Protein AF-A0A6I3G6B1-F1 (afdb_monomer_lite)

Radius of gyration: 18.47 Å; chains: 1; bounding box: 41×43×62 Å

Sequence (135 aa):
PFLRIGIGVIFIWFGVLKPLGLSPAAELLANTVYWWTPEIVVPAIGWWEVAIGITFLIPQLTRVAIFLLAVQMPGTFLPLVLLPEVCFTVIPWGLTLEGQYIVKNLVIIGAALVIGSTIETKRRLKTQAIPVVKV

Foldseek 3Di:
DVLLLVQLVVLLVQLVCQLVVNHPVLVVVCLVCPPDDSNPVSNVVSVLSNVLSVLSNDLVSLVVSLVSLVVCLVVLCVCVPVPVVQAAPDPPPHGDPSVVVNVCCVVVNVSSVVSVVVVVVVVVVVVVPPPDPDD

pLDDT: mean 84.22, std 11.42, range [51.75, 96.19]

Secondary structure (DSSP, 8-state):
-HHHHHHHHHHHHHHHHTTTT--THHHHHHHH-TTS-HHHHHHHHHHHHHHHHHHHHSGGGHHHHHHHHHHHHHHHHTHHHH-HHHHEEETTTEE-HHHHHHHHHHHHHHHHHHHHHHHHHHHHHHHHTS-----

Structure (mmCIF, N/CA/C/O backbone):
data_AF-A0A6I3G6B1-F1
#
_entry.id   AF-A0A6I3G6B1-F1
#
loop_
_atom_site.group_PDB
_atom_site.id
_atom_site.type_symbol
_atom_site.label_atom_id
_atom_site.label_alt_id
_atom_site.label_comp_id
_atom_site.label_asym_id
_atom_site.label_entity_id
_atom_site.label_seq_id
_atom_site.pdbx_PDB_ins_code
_atom_site.Cartn_x
_atom_site.Cartn_y
_atom_site.Cartn_z
_atom_site.occupancy
_atom_site.B_iso_or_equiv
_atom_site.auth_seq_id
_atom_site.auth_comp_id
_atom_site.auth_asym_id
_atom_site.auth_atom_id
_atom_site.pdbx_PDB_model_num
ATOM 1 N N . PRO A 1 1 ? -15.382 -1.612 8.924 1.00 78.62 1 PRO A N 1
ATOM 2 C CA . PRO A 1 1 ? -14.740 -2.876 9.378 1.00 78.62 1 PRO A CA 1
ATOM 3 C C . PRO A 1 1 ? -14.055 -3.629 8.233 1.00 78.62 1 PRO A C 1
ATOM 5 O O . PRO A 1 1 ? -12.852 -3.842 8.308 1.00 78.62 1 PRO A O 1
ATOM 8 N N . PHE A 1 2 ? -14.793 -3.944 7.161 1.00 90.06 2 PHE A N 1
ATOM 9 C CA . PHE A 1 2 ? -14.281 -4.703 6.016 1.00 90.06 2 PHE A CA 1
ATOM 10 C C . PHE A 1 2 ? -13.046 -4.070 5.355 1.00 90.06 2 PHE A C 1
ATOM 12 O O . PHE A 1 2 ? -12.034 -4.743 5.231 1.00 90.06 2 PHE A O 1
ATOM 19 N N . LEU A 1 3 ? -13.070 -2.764 5.041 1.00 90.06 3 LEU A N 1
ATOM 20 C CA . LEU A 1 3 ? -11.933 -2.075 4.403 1.00 90.06 3 LEU A CA 1
ATOM 21 C C . LEU A 1 3 ? -10.617 -2.213 5.184 1.00 90.06 3 LEU A C 1
ATOM 23 O O . LEU A 1 3 ? -9.575 -2.444 4.587 1.00 90.06 3 LEU A O 1
ATOM 27 N N . ARG A 1 4 ? -10.660 -2.117 6.519 1.00 90.81 4 ARG A N 1
ATOM 28 C CA . ARG A 1 4 ? -9.463 -2.284 7.360 1.00 90.81 4 ARG A CA 1
ATOM 29 C C . ARG A 1 4 ? -8.881 -3.686 7.243 1.00 90.81 4 ARG A C 1
ATOM 31 O O . ARG A 1 4 ? -7.677 -3.828 7.087 1.00 90.81 4 ARG A O 1
ATOM 38 N N . ILE A 1 5 ? -9.745 -4.695 7.337 1.00 92.56 5 ILE A N 1
ATOM 39 C CA . ILE A 1 5 ? -9.334 -6.097 7.270 1.00 92.56 5 ILE A CA 1
ATOM 40 C C . ILE A 1 5 ? -8.816 -6.410 5.867 1.00 92.56 5 ILE A C 1
ATOM 42 O O . ILE A 1 5 ? -7.737 -6.970 5.743 1.00 92.56 5 ILE A O 1
ATOM 46 N N . GLY A 1 6 ? -9.533 -5.984 4.823 1.00 93.75 6 GLY A N 1
ATOM 47 C CA . GLY A 1 6 ? -9.133 -6.188 3.432 1.00 93.75 6 GLY A CA 1
ATOM 48 C C . GLY A 1 6 ? -7.764 -5.585 3.124 1.00 93.75 6 GLY A C 1
ATOM 49 O O . GLY A 1 6 ? -6.892 -6.295 2.636 1.00 93.75 6 GLY A O 1
ATOM 50 N N . ILE A 1 7 ? -7.539 -4.313 3.478 1.00 92.75 7 ILE A N 1
ATOM 51 C CA . ILE A 1 7 ? -6.224 -3.670 3.312 1.00 92.75 7 ILE A CA 1
ATOM 52 C C . ILE A 1 7 ? -5.166 -4.414 4.126 1.00 92.75 7 ILE A C 1
ATOM 54 O O . ILE A 1 7 ? -4.119 -4.755 3.589 1.00 92.75 7 ILE A O 1
ATOM 58 N N . GLY A 1 8 ? -5.445 -4.699 5.401 1.00 93.81 8 GLY A N 1
ATOM 59 C CA . GLY A 1 8 ? -4.502 -5.376 6.287 1.00 93.81 8 GLY A CA 1
ATOM 60 C C . GLY A 1 8 ? -4.040 -6.725 5.739 1.00 93.81 8 GLY A C 1
ATOM 61 O O . GLY A 1 8 ? -2.842 -6.979 5.651 1.00 93.81 8 GLY A O 1
ATOM 62 N N . VAL A 1 9 ? -4.987 -7.561 5.308 1.00 95.12 9 VAL A N 1
ATOM 63 C CA . VAL A 1 9 ? -4.709 -8.882 4.733 1.00 95.12 9 VAL A CA 1
ATOM 64 C C . VAL A 1 9 ? -3.920 -8.764 3.433 1.00 95.12 9 VAL A C 1
ATOM 66 O O . VAL A 1 9 ? -2.920 -9.457 3.287 1.00 95.12 9 VAL A O 1
ATOM 69 N N . ILE A 1 10 ? -4.321 -7.880 2.514 1.00 93.12 10 ILE A N 1
ATOM 70 C CA . ILE A 1 10 ? -3.641 -7.713 1.221 1.00 93.12 10 ILE A CA 1
ATOM 71 C C . ILE A 1 10 ? -2.183 -7.282 1.419 1.00 93.12 10 ILE A C 1
ATOM 73 O O . ILE A 1 10 ? -1.286 -7.878 0.827 1.00 93.12 10 ILE A O 1
ATOM 77 N N . PHE A 1 11 ? -1.936 -6.292 2.280 1.00 94.00 11 PHE A N 1
ATOM 78 C CA . PHE A 1 11 ? -0.585 -5.794 2.553 1.00 94.00 11 PHE A CA 1
ATOM 79 C C . PHE A 1 11 ? 0.301 -6.836 3.239 1.00 94.00 11 PHE A C 1
ATOM 81 O O . PHE A 1 11 ? 1.455 -6.997 2.852 1.00 94.00 11 PHE A O 1
ATOM 88 N N . ILE A 1 12 ? -0.233 -7.585 4.209 1.00 94.69 12 ILE A N 1
ATOM 89 C CA . ILE A 1 12 ? 0.517 -8.676 4.849 1.00 94.69 12 ILE A CA 1
ATOM 90 C C . ILE A 1 12 ? 0.835 -9.766 3.828 1.00 94.69 12 ILE A C 1
ATOM 92 O O . ILE A 1 12 ? 1.979 -10.199 3.731 1.00 94.69 12 ILE A O 1
ATOM 96 N N . TRP A 1 13 ? -0.159 -10.195 3.053 1.00 93.62 13 TRP A N 1
ATOM 97 C CA . TRP A 1 13 ? 0.007 -11.278 2.093 1.00 93.62 13 TRP A CA 1
ATOM 98 C C . TRP A 1 13 ? 1.046 -10.923 1.028 1.00 93.62 13 TRP A C 1
ATOM 100 O O . TRP A 1 13 ? 2.018 -11.651 0.848 1.00 93.62 13 TRP A O 1
ATOM 110 N N . PHE A 1 14 ? 0.888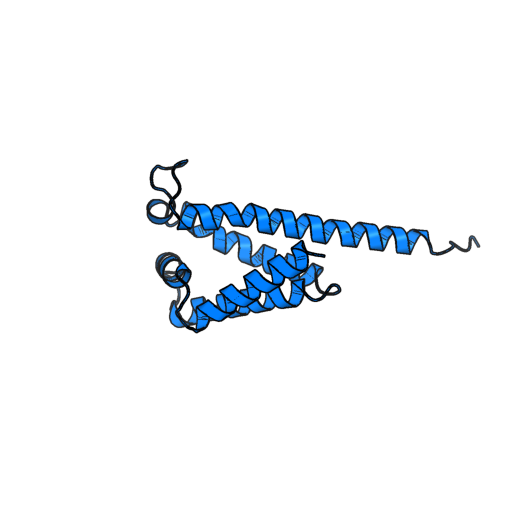 -9.786 0.347 1.00 89.69 14 PHE A N 1
ATOM 111 C CA . PHE A 1 14 ? 1.829 -9.359 -0.692 1.00 89.69 14 PHE A CA 1
ATOM 112 C C . PHE A 1 14 ? 3.209 -9.014 -0.131 1.00 89.69 14 PHE A C 1
ATOM 114 O O . PHE A 1 14 ? 4.215 -9.344 -0.762 1.00 89.69 14 PHE A O 1
ATOM 121 N N . GLY A 1 15 ? 3.262 -8.448 1.076 1.00 88.81 15 GLY A N 1
ATOM 122 C CA . GLY A 1 15 ? 4.513 -8.156 1.759 1.00 88.81 15 GLY A CA 1
ATOM 123 C C . GLY A 1 15 ? 5.325 -9.413 2.072 1.00 88.81 15 GLY A C 1
ATOM 124 O O . GLY A 1 15 ? 6.528 -9.427 1.833 1.00 88.81 15 GLY A O 1
ATOM 125 N N . VAL A 1 16 ? 4.679 -10.496 2.522 1.00 89.94 16 VAL A N 1
ATOM 126 C CA . VAL A 1 16 ? 5.344 -11.786 2.803 1.00 89.94 16 VAL A CA 1
ATOM 127 C C . VAL A 1 16 ? 5.811 -12.492 1.525 1.00 89.94 16 VAL A C 1
ATOM 129 O O . VAL A 1 16 ? 6.836 -13.169 1.547 1.00 89.94 16 VAL A O 1
ATOM 132 N N . LEU A 1 17 ? 5.123 -12.324 0.391 1.00 85.81 17 LEU A N 1
ATOM 133 C CA . LEU A 1 17 ? 5.530 -12.963 -0.871 1.00 85.81 17 LEU A CA 1
ATOM 134 C C . LEU A 1 17 ? 6.845 -12.410 -1.446 1.00 85.81 17 LEU A C 1
ATOM 136 O O . LEU A 1 17 ? 7.546 -13.124 -2.162 1.00 85.81 17 LEU A O 1
ATOM 140 N N . LYS A 1 18 ? 7.194 -11.155 -1.142 1.00 81.81 18 LYS A N 1
ATOM 141 C CA . LYS A 1 18 ? 8.421 -10.503 -1.630 1.00 81.81 18 LYS A CA 1
ATOM 142 C C . LYS A 1 18 ? 9.722 -11.142 -1.123 1.00 81.81 18 LYS A C 1
ATOM 144 O O . LYS A 1 18 ? 10.528 -11.515 -1.970 1.00 81.81 18 LYS A O 1
ATOM 149 N N . PRO A 1 19 ? 9.950 -11.329 0.193 1.00 78.31 19 PRO A N 1
ATOM 150 C CA . PRO A 1 19 ? 11.146 -12.013 0.687 1.00 78.31 19 PRO A CA 1
ATOM 151 C C . PRO A 1 19 ? 11.219 -13.485 0.255 1.00 78.31 19 PRO A C 1
ATOM 153 O O . PRO A 1 19 ? 12.302 -14.058 0.262 1.00 78.31 19 PRO A O 1
ATOM 156 N N . LEU A 1 20 ? 10.095 -14.088 -0.148 1.00 78.38 20 LEU A N 1
ATOM 157 C CA . LEU A 1 20 ? 10.050 -15.450 -0.688 1.00 78.38 20 LEU A CA 1
ATOM 158 C C . LEU A 1 20 ? 10.395 -15.527 -2.186 1.00 78.38 20 LEU A C 1
ATOM 160 O O . LEU A 1 20 ? 10.442 -16.625 -2.732 1.00 78.38 20 LEU A O 1
ATOM 164 N N . GLY A 1 21 ? 10.602 -14.393 -2.867 1.00 72.69 21 GLY A N 1
ATOM 165 C CA . GLY A 1 21 ? 10.895 -14.355 -4.305 1.00 72.69 21 GLY A CA 1
ATOM 166 C C . GLY A 1 21 ? 9.715 -14.745 -5.203 1.00 72.69 21 GLY A C 1
ATOM 167 O O . GLY A 1 21 ? 9.895 -14.946 -6.396 1.00 72.69 21 GLY A O 1
ATOM 168 N N . LEU A 1 22 ? 8.501 -14.845 -4.650 1.00 70.38 22 LEU A N 1
ATOM 169 C CA . LEU A 1 22 ? 7.294 -15.280 -5.369 1.00 70.38 22 LEU A CA 1
ATOM 170 C C . LEU A 1 22 ? 6.463 -14.107 -5.912 1.00 70.38 22 LEU A C 1
ATOM 172 O O . LEU A 1 22 ? 5.372 -14.307 -6.443 1.00 70.38 22 LEU A O 1
ATOM 176 N N . SER A 1 23 ? 6.933 -12.872 -5.728 1.00 69.12 23 SER A N 1
ATOM 177 C CA . SER A 1 23 ? 6.201 -11.665 -6.108 1.00 69.12 23 SER A CA 1
ATOM 178 C C . SER A 1 23 ? 6.588 -11.200 -7.518 1.00 69.12 23 SER A C 1
ATOM 180 O O . SER A 1 23 ? 7.744 -10.826 -7.713 1.00 69.12 23 SER A O 1
ATOM 182 N N . PRO A 1 24 ? 5.635 -11.094 -8.467 1.00 62.56 24 PRO A N 1
ATOM 183 C CA . PRO A 1 24 ? 5.884 -10.525 -9.800 1.00 62.56 24 PRO A CA 1
ATOM 184 C C . PRO A 1 24 ? 6.404 -9.083 -9.741 1.00 62.56 24 PRO A C 1
ATOM 186 O O . PRO A 1 24 ? 7.119 -8.618 -10.621 1.00 62.56 24 PRO A O 1
ATOM 189 N N . ALA A 1 25 ? 6.079 -8.365 -8.660 1.00 62.97 25 ALA A N 1
ATOM 190 C CA . ALA A 1 25 ? 6.549 -7.003 -8.446 1.00 62.97 25 ALA A CA 1
ATOM 191 C C . ALA A 1 25 ? 8.066 -6.921 -8.206 1.00 62.97 25 ALA A C 1
ATOM 193 O O . ALA A 1 25 ? 8.614 -5.827 -8.288 1.00 62.97 25 ALA A O 1
ATOM 194 N N . ALA A 1 26 ? 8.743 -8.035 -7.899 1.00 61.81 26 ALA A N 1
ATOM 195 C CA . ALA A 1 26 ? 10.191 -8.062 -7.709 1.00 61.81 26 ALA A CA 1
ATOM 196 C C . ALA A 1 26 ? 10.945 -7.724 -9.004 1.00 61.81 26 ALA A C 1
ATOM 198 O O . ALA A 1 26 ? 11.896 -6.946 -8.960 1.00 61.81 26 ALA A O 1
ATOM 199 N N . GLU A 1 27 ? 10.480 -8.236 -10.148 1.00 63.31 27 GLU A N 1
ATOM 200 C CA . GLU A 1 27 ? 11.073 -7.942 -11.460 1.00 63.31 27 GLU A CA 1
ATOM 201 C C . GLU A 1 27 ? 10.881 -6.471 -11.841 1.00 63.31 27 GLU A C 1
ATOM 203 O O . GLU A 1 27 ? 11.824 -5.806 -12.266 1.00 63.31 27 GLU A O 1
ATOM 208 N N . LEU A 1 28 ? 9.688 -5.917 -11.597 1.00 66.12 28 LEU A N 1
ATOM 209 C CA . LEU A 1 28 ? 9.431 -4.494 -11.826 1.00 66.12 28 LEU A CA 1
ATOM 210 C C . LEU A 1 28 ? 10.334 -3.604 -10.973 1.00 66.12 28 LEU A C 1
ATOM 212 O O . LEU A 1 28 ? 10.886 -2.621 -11.463 1.00 66.12 28 LEU A O 1
ATOM 216 N N . LEU A 1 29 ? 10.501 -3.970 -9.701 1.00 62.72 29 LEU A N 1
ATOM 217 C CA . LEU A 1 29 ? 11.310 -3.215 -8.755 1.00 62.72 29 LEU A CA 1
ATOM 218 C C . LEU A 1 29 ? 12.791 -3.246 -9.132 1.00 62.72 29 LEU A C 1
ATOM 220 O O . LEU A 1 29 ? 13.437 -2.199 -9.093 1.00 62.72 29 LEU A O 1
ATOM 224 N N . ALA A 1 30 ? 13.294 -4.414 -9.543 1.00 62.16 30 ALA A N 1
ATOM 225 C CA . ALA A 1 30 ? 14.660 -4.593 -10.025 1.00 62.16 30 ALA A CA 1
ATOM 226 C C . ALA A 1 30 ? 14.962 -3.698 -11.236 1.00 62.16 30 ALA A C 1
ATOM 228 O O . ALA A 1 30 ? 16.045 -3.126 -11.314 1.00 62.16 30 ALA A O 1
ATOM 229 N N . ASN A 1 31 ? 13.982 -3.506 -12.122 1.00 64.06 31 ASN A N 1
ATOM 230 C CA . ASN A 1 31 ? 14.130 -2.640 -13.290 1.00 64.06 31 ASN A CA 1
ATOM 231 C C . ASN A 1 31 ? 13.954 -1.138 -12.970 1.00 64.06 31 ASN A C 1
ATOM 233 O O . ASN A 1 31 ? 14.409 -0.300 -13.736 1.00 64.06 31 ASN A O 1
ATOM 237 N N . THR A 1 32 ? 13.331 -0.763 -11.843 1.00 60.84 32 THR A N 1
ATOM 238 C CA . THR A 1 32 ? 13.267 0.647 -11.378 1.00 60.84 32 THR A CA 1
ATOM 239 C C . THR A 1 32 ? 14.425 1.079 -10.483 1.00 60.84 32 THR A C 1
ATOM 241 O O . THR A 1 32 ? 14.798 2.252 -10.487 1.00 60.84 32 THR A O 1
ATOM 244 N N . VAL A 1 33 ? 14.965 0.180 -9.657 1.00 59.59 33 VAL A N 1
ATOM 245 C CA . VAL A 1 33 ? 15.961 0.516 -8.631 1.00 59.59 33 VAL A CA 1
ATOM 246 C C . VAL A 1 33 ? 17.349 0.127 -9.133 1.00 59.59 33 VAL A C 1
ATOM 248 O O . VAL A 1 33 ? 17.944 -0.840 -8.677 1.00 59.59 33 VAL A O 1
ATOM 251 N N . TYR A 1 34 ? 17.894 0.916 -10.060 1.00 57.34 34 TYR A N 1
ATOM 252 C CA . TYR A 1 34 ? 19.270 0.738 -10.548 1.00 57.34 34 TYR A CA 1
ATOM 253 C C . TYR A 1 34 ? 20.345 1.067 -9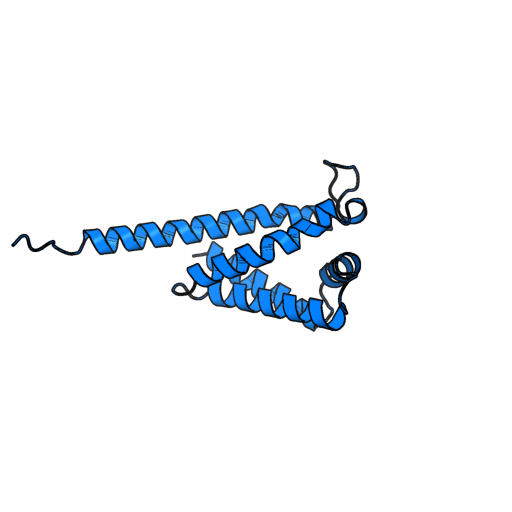.493 1.00 57.34 34 TYR A C 1
ATOM 255 O O . TYR A 1 34 ? 21.508 0.709 -9.661 1.00 57.34 34 TYR A O 1
ATOM 263 N N . TRP A 1 35 ? 19.981 1.767 -8.410 1.00 57.50 35 TRP A N 1
ATOM 264 C CA . TRP A 1 35 ? 20.931 2.298 -7.420 1.00 57.50 35 TRP A CA 1
ATOM 265 C C . TRP A 1 35 ? 21.288 1.349 -6.269 1.00 57.50 35 TRP A C 1
ATOM 267 O O . TRP A 1 35 ? 22.248 1.623 -5.553 1.00 57.50 35 TRP A O 1
ATOM 277 N N . TRP A 1 36 ? 20.549 0.256 -6.062 1.00 60.09 36 TRP A N 1
ATOM 278 C CA . TRP A 1 36 ? 20.779 -0.673 -4.948 1.00 60.09 36 TRP A CA 1
ATOM 279 C C . TRP A 1 36 ? 20.543 -2.121 -5.376 1.00 60.09 36 TRP A C 1
ATOM 281 O O . TRP A 1 36 ? 19.773 -2.376 -6.294 1.00 60.09 36 TRP A O 1
ATOM 291 N N . THR A 1 37 ? 21.155 -3.077 -4.674 1.00 69.06 37 THR A N 1
ATOM 292 C CA . THR A 1 37 ? 20.938 -4.511 -4.905 1.00 69.06 37 THR A CA 1
ATOM 293 C C . THR A 1 37 ? 19.465 -4.894 -4.661 1.00 69.06 37 THR A C 1
ATOM 295 O O . THR A 1 37 ? 18.979 -4.784 -3.526 1.00 69.06 37 THR A O 1
ATOM 298 N N . PRO A 1 38 ? 18.733 -5.373 -5.692 1.00 69.94 38 PRO A N 1
ATOM 299 C CA . PRO A 1 38 ? 17.319 -5.750 -5.572 1.00 69.94 38 PRO A CA 1
ATOM 300 C C . PRO A 1 38 ? 17.064 -6.802 -4.485 1.00 69.94 38 PRO A C 1
ATOM 302 O O . PRO A 1 38 ? 16.020 -6.788 -3.837 1.00 69.94 38 PRO A O 1
ATOM 305 N N . GLU A 1 39 ? 18.059 -7.649 -4.224 1.00 72.12 39 GLU A N 1
ATOM 306 C CA . GLU A 1 39 ? 18.073 -8.679 -3.180 1.00 72.12 39 GLU A CA 1
ATOM 307 C C . GLU A 1 39 ? 17.855 -8.134 -1.762 1.00 72.12 39 GLU A C 1
ATOM 309 O O . GLU A 1 39 ? 17.379 -8.860 -0.896 1.00 72.12 39 GLU A O 1
ATOM 314 N N . ILE A 1 40 ? 18.173 -6.860 -1.510 1.00 77.69 40 ILE A N 1
ATOM 315 C CA . ILE A 1 40 ? 17.975 -6.213 -0.204 1.00 77.69 40 ILE A CA 1
ATOM 316 C C . ILE A 1 40 ? 16.717 -5.341 -0.227 1.00 77.69 40 ILE A C 1
ATOM 318 O O . ILE A 1 40 ? 15.921 -5.348 0.716 1.00 77.69 40 ILE A O 1
ATOM 322 N N . VAL A 1 41 ? 16.508 -4.607 -1.321 1.00 79.94 41 VAL A N 1
ATOM 323 C CA . VAL A 1 41 ? 15.403 -3.648 -1.453 1.00 79.94 41 VAL A CA 1
ATOM 324 C C . VAL A 1 41 ? 14.046 -4.347 -1.526 1.00 79.94 41 VAL A C 1
ATOM 326 O O . VAL A 1 41 ? 13.098 -3.908 -0.871 1.00 79.94 41 VAL A O 1
ATOM 329 N N . VAL A 1 42 ? 13.942 -5.451 -2.273 1.00 81.19 42 VAL A N 1
ATOM 330 C CA . VAL A 1 42 ? 12.680 -6.187 -2.434 1.00 81.19 42 VAL A CA 1
ATOM 331 C C . VAL A 1 42 ? 12.198 -6.768 -1.093 1.00 81.19 42 VAL A C 1
ATOM 333 O O . VAL A 1 42 ? 11.046 -6.501 -0.731 1.00 81.19 42 VAL A O 1
ATOM 336 N N . PRO A 1 43 ? 13.031 -7.474 -0.295 1.00 84.62 43 PRO A N 1
ATOM 337 C CA . PRO A 1 43 ? 12.634 -7.916 1.043 1.00 84.62 43 PRO A CA 1
ATOM 338 C C . PRO A 1 43 ? 12.324 -6.768 2.005 1.00 84.62 43 PRO A C 1
ATOM 340 O O . PRO A 1 43 ? 11.362 -6.867 2.764 1.00 84.62 43 PRO A O 1
ATOM 343 N N . ALA A 1 44 ? 13.094 -5.674 1.974 1.00 87.94 44 ALA A N 1
ATOM 344 C CA . ALA A 1 44 ? 12.854 -4.521 2.844 1.00 87.94 44 ALA A CA 1
ATOM 345 C C . ALA A 1 44 ? 11.475 -3.893 2.587 1.00 87.94 44 ALA A C 1
ATOM 347 O O . ALA A 1 44 ? 10.729 -3.616 3.527 1.00 87.94 44 ALA A O 1
ATOM 348 N N . ILE A 1 45 ? 11.098 -3.740 1.314 1.00 88.50 45 ILE A N 1
ATOM 349 C CA . ILE A 1 45 ? 9.768 -3.256 0.928 1.00 88.50 45 ILE A CA 1
ATOM 350 C C . ILE A 1 45 ? 8.686 -4.272 1.307 1.00 88.50 45 ILE A C 1
ATOM 352 O O . ILE A 1 45 ? 7.615 -3.874 1.758 1.00 88.50 45 ILE A O 1
ATOM 356 N N . GLY A 1 46 ? 8.960 -5.573 1.186 1.00 89.88 46 GLY A N 1
ATOM 357 C CA . GLY A 1 46 ? 8.051 -6.617 1.663 1.00 89.88 46 GLY A CA 1
ATOM 358 C C . GLY A 1 46 ? 7.736 -6.490 3.152 1.00 89.88 46 GLY A C 1
ATOM 359 O O . GLY A 1 46 ? 6.571 -6.430 3.543 1.00 89.88 46 GLY A O 1
ATOM 360 N N . TRP A 1 47 ? 8.760 -6.349 3.993 1.00 93.38 47 TRP A N 1
ATOM 361 C CA . TRP A 1 47 ? 8.568 -6.140 5.429 1.00 93.38 47 TRP A CA 1
ATOM 362 C C . TRP A 1 47 ? 7.867 -4.819 5.758 1.00 93.38 47 TRP A C 1
ATOM 364 O O . TRP A 1 47 ? 7.068 -4.769 6.696 1.00 93.38 47 TRP A O 1
ATOM 374 N N . TRP A 1 48 ? 8.105 -3.767 4.971 1.00 94.50 48 TRP A N 1
ATOM 375 C CA . TRP A 1 48 ? 7.383 -2.501 5.099 1.00 94.50 48 TRP A CA 1
ATOM 376 C C . TRP A 1 48 ? 5.881 -2.668 4.839 1.00 94.50 48 TRP A C 1
ATOM 378 O O . TRP A 1 48 ? 5.053 -2.171 5.606 1.00 94.50 48 TRP A O 1
ATOM 388 N N . GLU A 1 49 ? 5.513 -3.433 3.811 1.00 94.25 49 GLU A N 1
ATOM 389 C CA . GLU A 1 49 ? 4.115 -3.752 3.512 1.00 94.25 49 GLU A CA 1
ATOM 390 C C . GLU A 1 49 ? 3.466 -4.570 4.626 1.00 94.25 49 GLU A C 1
ATOM 392 O O . GLU A 1 49 ? 2.356 -4.250 5.056 1.00 94.25 49 GLU A O 1
ATOM 397 N N . VAL A 1 50 ? 4.174 -5.560 5.173 1.00 95.44 50 VAL A N 1
ATOM 398 C CA . VAL A 1 50 ? 3.695 -6.316 6.339 1.00 95.44 50 VAL A CA 1
ATOM 399 C C . VAL A 1 50 ? 3.432 -5.381 7.523 1.00 95.44 50 VAL A C 1
ATOM 401 O O . VAL A 1 50 ? 2.377 -5.472 8.155 1.00 95.44 50 VAL A O 1
ATOM 404 N N . ALA A 1 51 ? 4.335 -4.435 7.797 1.00 96.12 51 ALA A N 1
ATOM 405 C CA . ALA A 1 51 ? 4.157 -3.454 8.866 1.00 96.12 51 ALA A CA 1
ATOM 406 C C . ALA A 1 51 ? 2.929 -2.551 8.636 1.00 96.12 51 ALA A C 1
ATOM 408 O O . ALA A 1 51 ? 2.152 -2.311 9.569 1.00 96.12 51 ALA A O 1
ATOM 409 N N . ILE A 1 52 ? 2.695 -2.095 7.401 1.00 95.50 52 ILE A N 1
ATOM 410 C CA . ILE A 1 52 ? 1.478 -1.350 7.036 1.00 95.50 52 ILE A CA 1
ATOM 411 C C . ILE A 1 52 ? 0.234 -2.193 7.308 1.00 95.50 52 ILE A C 1
ATOM 413 O O . ILE A 1 52 ? -0.709 -1.719 7.944 1.00 95.50 52 ILE A O 1
ATOM 417 N N . GLY A 1 53 ? 0.227 -3.448 6.865 1.00 95.38 53 GLY A N 1
ATOM 418 C CA . GLY A 1 53 ? -0.932 -4.310 7.031 1.00 95.38 53 GLY A CA 1
ATOM 419 C C . GLY A 1 53 ? -1.254 -4.577 8.505 1.00 95.38 53 GLY A C 1
ATOM 420 O O . GLY A 1 53 ? -2.397 -4.391 8.925 1.00 95.38 53 GLY A O 1
ATOM 421 N N . ILE A 1 54 ? -0.246 -4.889 9.328 1.00 96.19 54 ILE A N 1
ATOM 422 C CA . ILE A 1 54 ? -0.408 -5.090 10.780 1.00 96.19 54 ILE A CA 1
ATOM 423 C C . ILE A 1 54 ? -0.939 -3.819 11.457 1.00 96.19 54 ILE A C 1
ATOM 425 O O . ILE A 1 54 ? -1.891 -3.873 12.242 1.00 96.19 54 ILE A O 1
ATOM 429 N N . THR A 1 55 ? -0.365 -2.656 11.143 1.00 95.12 55 THR A N 1
ATOM 430 C CA . THR A 1 55 ? -0.796 -1.383 11.744 1.00 95.12 55 THR A CA 1
ATOM 431 C C . THR A 1 55 ? -2.206 -0.968 11.310 1.00 95.12 55 THR A C 1
ATOM 433 O O . THR A 1 55 ? -2.917 -0.341 12.099 1.00 95.12 55 THR A O 1
ATOM 436 N N . PHE A 1 56 ? -2.668 -1.354 10.113 1.00 93.12 56 PHE A N 1
ATOM 437 C CA . PHE A 1 56 ? -4.061 -1.159 9.687 1.00 93.12 56 PHE A CA 1
ATOM 438 C C . PHE A 1 56 ? -5.056 -2.044 10.447 1.00 93.12 56 PHE A C 1
ATOM 440 O O . PHE A 1 56 ? -6.184 -1.605 10.706 1.00 93.12 56 PHE A O 1
ATOM 447 N N . LEU A 1 57 ? -4.653 -3.263 10.823 1.00 93.38 57 LEU A N 1
ATOM 448 C CA . LEU A 1 57 ? -5.487 -4.183 11.603 1.00 93.38 57 LEU A CA 1
ATOM 449 C C . LEU A 1 57 ? -5.679 -3.720 13.051 1.00 93.38 57 LEU A C 1
ATOM 451 O O . LEU A 1 57 ? -6.711 -4.026 13.646 1.00 93.38 57 LEU A O 1
ATOM 455 N N . ILE A 1 58 ? -4.741 -2.939 13.598 1.00 93.00 58 ILE A N 1
ATOM 456 C CA . ILE A 1 58 ? -4.809 -2.391 14.957 1.00 93.00 58 ILE A CA 1
ATOM 457 C C . ILE A 1 58 ? -5.478 -1.001 14.925 1.00 93.00 58 ILE A C 1
ATOM 459 O O . ILE A 1 58 ? -4.870 -0.023 14.479 1.00 93.00 58 ILE A O 1
ATOM 463 N N . PRO A 1 59 ? -6.719 -0.841 15.434 1.00 87.19 59 PRO A N 1
ATOM 464 C CA . PRO A 1 59 ? -7.468 0.412 15.330 1.00 87.19 59 PRO A CA 1
ATOM 465 C C . PRO A 1 59 ? -6.766 1.657 15.877 1.00 87.19 59 PRO A C 1
ATOM 467 O O . PRO A 1 59 ? -6.994 2.758 15.374 1.00 87.19 59 PRO A O 1
ATOM 470 N N . GLN A 1 60 ? -5.951 1.479 16.913 1.00 89.50 60 GLN A N 1
ATOM 471 C CA . GLN A 1 60 ? -5.204 2.527 17.598 1.00 89.50 60 GLN A CA 1
ATOM 472 C C . GLN A 1 60 ? -4.031 3.047 16.753 1.00 89.50 60 GLN A C 1
ATOM 474 O O . GLN A 1 60 ? -3.679 4.219 16.855 1.00 89.50 60 GLN A O 1
ATOM 479 N N . LEU A 1 61 ? -3.458 2.205 15.886 1.00 92.19 61 LEU A N 1
ATOM 480 C CA . LEU A 1 61 ? -2.266 2.516 15.088 1.00 92.19 61 LEU A CA 1
ATOM 481 C C . LEU A 1 61 ? -2.592 3.044 13.692 1.00 92.19 61 LEU A C 1
ATOM 483 O O . LEU A 1 61 ? -1.699 3.274 12.888 1.00 92.19 61 LEU A O 1
ATOM 487 N N . THR A 1 62 ? -3.856 3.305 13.383 1.00 90.00 62 THR A N 1
ATOM 488 C CA . THR A 1 62 ? -4.250 3.692 12.023 1.00 90.00 62 THR A CA 1
ATOM 489 C C . THR A 1 62 ? -3.616 4.989 11.528 1.00 90.00 62 THR A C 1
ATOM 491 O O . THR A 1 62 ? -3.381 5.123 10.334 1.00 90.00 62 THR A O 1
ATOM 494 N N . ARG A 1 63 ? -3.281 5.934 12.415 1.00 90.38 63 ARG A N 1
ATOM 495 C CA . ARG A 1 63 ? -2.507 7.123 12.013 1.00 90.38 63 ARG A CA 1
ATOM 496 C C . ARG A 1 63 ? -1.105 6.748 11.529 1.00 90.38 63 ARG A C 1
ATOM 498 O O . ARG A 1 63 ? -0.653 7.285 10.526 1.00 90.38 63 ARG A O 1
ATOM 505 N N . VAL A 1 64 ? -0.463 5.803 12.216 1.00 94.44 64 VAL A N 1
ATOM 506 C CA . VAL A 1 64 ? 0.835 5.244 11.816 1.00 94.44 64 VAL A CA 1
ATOM 507 C C . VAL A 1 64 ? 0.685 4.490 10.499 1.00 94.44 64 VAL A C 1
ATOM 509 O O . VAL A 1 64 ? 1.461 4.723 9.584 1.00 94.44 64 VAL A O 1
ATOM 512 N N . ALA A 1 65 ? -0.360 3.673 10.357 1.00 94.00 65 ALA A N 1
ATOM 513 C CA . ALA A 1 65 ? -0.631 2.928 9.130 1.00 94.00 65 ALA A CA 1
ATOM 514 C C . ALA A 1 65 ? -0.787 3.849 7.905 1.00 94.00 65 ALA A C 1
ATOM 516 O O . ALA A 1 65 ? -0.177 3.609 6.869 1.00 94.00 65 ALA A O 1
ATOM 517 N N . ILE A 1 66 ? -1.549 4.942 8.040 1.00 94.00 66 ILE A N 1
ATOM 518 C CA . ILE A 1 66 ? -1.720 5.949 6.979 1.00 94.00 66 ILE A CA 1
ATOM 519 C C . ILE A 1 66 ? -0.392 6.643 6.660 1.00 94.00 66 ILE A C 1
ATOM 521 O O . ILE A 1 66 ? -0.103 6.875 5.491 1.00 94.00 66 ILE A O 1
ATOM 525 N N . PHE A 1 67 ? 0.424 6.957 7.669 1.00 95.38 67 PHE A N 1
ATOM 526 C CA . PHE A 1 67 ? 1.743 7.553 7.454 1.00 95.38 67 PHE A CA 1
ATOM 527 C C . PHE A 1 67 ? 2.679 6.612 6.681 1.00 95.38 67 PHE A C 1
ATOM 529 O O . PHE A 1 67 ? 3.245 7.011 5.667 1.00 95.38 67 PHE A O 1
ATOM 536 N N . LEU A 1 68 ? 2.791 5.352 7.111 1.00 95.38 68 LEU A N 1
ATOM 537 C CA . LEU A 1 68 ? 3.607 4.340 6.434 1.00 95.38 68 LEU A CA 1
ATOM 538 C C . LEU A 1 68 ? 3.145 4.116 4.987 1.00 95.38 68 LEU A C 1
ATOM 540 O O . LEU A 1 68 ? 3.969 4.034 4.075 1.00 95.38 68 LEU A O 1
ATOM 544 N N . LEU A 1 69 ? 1.826 4.075 4.775 1.00 94.62 69 LEU A N 1
ATOM 545 C CA . LEU A 1 69 ? 1.218 3.985 3.452 1.00 94.62 69 LEU A CA 1
ATOM 546 C C . LEU A 1 69 ? 1.579 5.202 2.589 1.00 94.62 69 LEU A C 1
ATOM 548 O O . LEU A 1 69 ? 1.976 5.038 1.442 1.00 94.62 69 LEU A O 1
ATOM 552 N N . ALA A 1 70 ? 1.480 6.416 3.135 1.00 93.94 70 ALA A N 1
ATOM 553 C CA . ALA A 1 70 ? 1.793 7.648 2.414 1.00 93.94 70 ALA A CA 1
ATOM 554 C C . ALA A 1 70 ? 3.258 7.702 1.958 1.00 93.94 70 ALA A C 1
ATOM 556 O O . ALA A 1 70 ? 3.525 8.171 0.856 1.00 93.94 70 ALA A O 1
ATOM 557 N N . VAL A 1 71 ? 4.188 7.181 2.764 1.00 94.06 71 VAL A N 1
ATOM 558 C CA . VAL A 1 71 ? 5.606 7.056 2.384 1.00 94.06 71 VAL A CA 1
ATOM 559 C C . VAL A 1 71 ? 5.792 6.052 1.243 1.00 94.06 71 VAL A C 1
ATOM 561 O O . VAL A 1 71 ? 6.563 6.307 0.323 1.00 94.06 71 VAL A O 1
ATOM 564 N N . GLN A 1 72 ? 5.072 4.928 1.267 1.00 91.94 72 GLN A N 1
ATOM 565 C CA . GLN A 1 72 ? 5.180 3.899 0.230 1.00 91.94 72 GLN A CA 1
ATOM 566 C C . GLN A 1 72 ? 4.577 4.336 -1.116 1.00 91.94 72 GLN A C 1
ATOM 568 O O . GLN A 1 72 ? 5.107 3.979 -2.170 1.00 91.94 72 GLN A O 1
ATOM 573 N N . MET A 1 73 ? 3.474 5.091 -1.104 1.00 92.88 73 MET A N 1
ATOM 574 C CA . MET A 1 73 ? 2.695 5.388 -2.312 1.00 92.88 73 MET A CA 1
ATOM 575 C C . MET A 1 73 ? 3.522 6.004 -3.455 1.00 92.88 73 MET A C 1
ATOM 577 O O . MET A 1 73 ? 3.474 5.437 -4.548 1.00 92.88 73 MET A O 1
ATOM 581 N N . PRO A 1 74 ? 4.338 7.061 -3.258 1.00 90.75 74 PRO A N 1
ATOM 582 C CA . PRO A 1 74 ? 5.179 7.612 -4.323 1.00 90.75 74 PRO A CA 1
ATOM 583 C C . PRO A 1 74 ? 6.068 6.565 -5.001 1.00 90.75 74 PRO A C 1
ATOM 585 O O . PRO A 1 74 ? 6.146 6.531 -6.226 1.00 90.75 74 PRO A O 1
ATOM 588 N N . GLY A 1 75 ? 6.668 5.661 -4.218 1.00 87.75 75 GLY A N 1
ATOM 589 C CA . GLY A 1 75 ? 7.500 4.582 -4.748 1.00 87.75 75 GLY A CA 1
ATOM 590 C C . GLY A 1 75 ? 6.721 3.623 -5.648 1.00 87.75 75 GLY A C 1
ATOM 591 O O . GLY A 1 75 ? 7.235 3.189 -6.671 1.00 87.75 75 GLY A O 1
ATOM 592 N N . THR A 1 76 ? 5.456 3.346 -5.325 1.00 89.31 76 THR A N 1
ATOM 593 C CA . THR A 1 76 ? 4.611 2.462 -6.148 1.00 89.31 76 THR A CA 1
ATOM 594 C C . THR A 1 76 ? 4.145 3.096 -7.458 1.00 89.31 76 THR A C 1
ATOM 596 O O . THR A 1 76 ? 3.875 2.367 -8.406 1.00 89.31 76 THR A O 1
ATOM 599 N N . PHE A 1 77 ? 4.061 4.429 -7.532 1.00 91.00 77 PHE A N 1
ATOM 600 C CA . PHE A 1 77 ? 3.681 5.149 -8.756 1.00 91.00 77 PHE A CA 1
ATOM 601 C C . PHE A 1 77 ? 4.876 5.501 -9.647 1.00 91.00 77 PHE A C 1
ATOM 603 O O . PHE A 1 77 ? 4.691 5.788 -10.828 1.00 91.00 77 PHE A O 1
ATOM 610 N N . LEU A 1 78 ? 6.095 5.450 -9.107 1.00 89.31 78 LEU A N 1
ATOM 611 C CA . LEU A 1 78 ? 7.325 5.784 -9.817 1.00 89.31 78 LEU A CA 1
ATOM 612 C C . LEU A 1 78 ? 7.529 5.016 -11.147 1.00 89.31 78 LEU A C 1
ATOM 614 O O . LEU A 1 78 ? 7.929 5.662 -12.121 1.00 89.31 78 LEU A O 1
ATOM 618 N N . PRO A 1 79 ? 7.206 3.706 -11.264 1.00 87.38 79 PRO A N 1
ATOM 619 C CA . PRO A 1 79 ? 7.342 2.982 -12.528 1.00 87.38 79 PRO A CA 1
ATOM 620 C C . PRO A 1 79 ? 6.518 3.565 -13.683 1.00 87.38 79 PRO A C 1
ATOM 622 O O . PRO A 1 79 ? 6.937 3.442 -14.826 1.00 87.38 79 PRO A O 1
ATOM 625 N N . LEU A 1 80 ? 5.399 4.258 -13.421 1.00 88.50 80 LEU A N 1
ATOM 626 C CA . LEU A 1 80 ? 4.603 4.886 -14.489 1.00 88.50 80 LEU A CA 1
ATOM 627 C C . LEU A 1 80 ? 5.386 5.963 -15.251 1.00 88.50 80 LEU A C 1
ATOM 629 O O . LEU A 1 80 ? 5.085 6.234 -16.409 1.00 88.50 80 LEU A O 1
ATOM 633 N N . VAL A 1 81 ? 6.357 6.596 -14.588 1.00 89.06 81 VAL A N 1
ATOM 634 C CA . VAL A 1 81 ? 7.179 7.664 -15.167 1.00 89.06 81 VAL A CA 1
ATOM 635 C C . VAL A 1 81 ? 8.537 7.126 -15.608 1.00 89.06 81 VAL A C 1
ATOM 637 O O . VAL A 1 81 ? 9.020 7.510 -16.667 1.00 89.06 81 VAL A O 1
ATOM 640 N N . LEU A 1 82 ? 9.149 6.244 -14.808 1.00 86.12 82 LEU A N 1
ATOM 641 C CA . LEU A 1 82 ? 10.489 5.720 -15.089 1.00 86.12 82 LEU A CA 1
ATOM 642 C C . LEU A 1 82 ? 10.499 4.550 -16.082 1.00 86.12 82 LEU A C 1
ATOM 644 O O . LEU A 1 82 ? 11.472 4.412 -16.812 1.00 86.12 82 LEU A O 1
ATOM 648 N N . LEU A 1 83 ? 9.447 3.723 -16.116 1.00 87.62 83 LEU A N 1
ATOM 649 C CA . LEU A 1 83 ? 9.321 2.560 -17.006 1.00 87.62 83 LEU A CA 1
ATOM 650 C C . LEU A 1 83 ? 7.963 2.561 -17.728 1.00 87.62 83 LEU A C 1
ATOM 652 O O . LEU A 1 83 ? 7.137 1.656 -17.540 1.00 87.62 83 LEU A O 1
ATOM 656 N N . PRO A 1 84 ? 7.703 3.574 -18.573 1.00 87.50 84 PRO A N 1
ATOM 657 C CA . PRO A 1 84 ? 6.436 3.681 -19.280 1.00 87.50 84 PRO A CA 1
ATOM 658 C C . PRO A 1 84 ? 6.218 2.518 -20.260 1.00 87.50 84 PRO A C 1
ATOM 660 O O . PRO A 1 84 ? 5.086 2.092 -20.443 1.00 87.50 84 PRO A O 1
ATOM 663 N N . GLU A 1 85 ? 7.280 1.946 -20.825 1.00 88.19 85 GLU A N 1
ATOM 664 C CA . GLU A 1 85 ? 7.228 0.756 -21.690 1.00 88.19 85 GLU A CA 1
ATOM 665 C C . GLU A 1 85 ? 6.733 -0.520 -20.992 1.00 88.19 85 GLU A C 1
ATOM 667 O O . GLU A 1 85 ? 6.136 -1.378 -21.635 1.00 88.19 85 GLU A O 1
ATOM 672 N N . VAL A 1 86 ? 6.932 -0.634 -19.674 1.00 87.12 86 VAL A N 1
ATOM 673 C CA . VAL A 1 86 ? 6.415 -1.755 -18.871 1.00 87.12 86 VAL A CA 1
ATOM 674 C C . VAL A 1 86 ? 4.992 -1.473 -18.394 1.00 87.12 86 VAL A C 1
ATOM 676 O O . VAL A 1 86 ? 4.207 -2.396 -18.203 1.00 87.12 86 VAL A O 1
ATOM 679 N N . CYS A 1 87 ? 4.638 -0.201 -18.194 1.00 90.38 87 CYS A N 1
ATOM 680 C CA . CYS A 1 87 ? 3.349 0.197 -17.626 1.00 90.38 87 CYS A CA 1
ATOM 681 C C . CYS A 1 87 ? 2.258 0.478 -18.672 1.00 90.38 87 CYS A C 1
ATOM 683 O O . CYS A 1 87 ? 1.068 0.409 -18.348 1.00 90.38 87 CYS A O 1
ATOM 685 N N . PHE A 1 88 ? 2.634 0.801 -19.911 1.00 91.62 88 PHE A N 1
ATOM 686 C CA . PHE A 1 88 ? 1.711 1.205 -20.966 1.00 91.62 88 PHE A CA 1
ATOM 687 C C . PHE A 1 88 ? 1.892 0.378 -22.241 1.00 91.62 88 PHE A C 1
ATOM 689 O O . PHE A 1 88 ? 2.986 0.258 -22.776 1.00 91.62 88 PHE A O 1
ATOM 696 N N . THR A 1 89 ? 0.781 -0.126 -22.779 1.00 91.94 89 THR A N 1
ATOM 697 C CA . THR A 1 89 ? 0.705 -0.654 -24.148 1.00 91.94 89 THR A CA 1
ATOM 698 C C . THR A 1 89 ? 0.590 0.474 -25.173 1.00 91.94 89 THR A C 1
ATOM 700 O O . THR A 1 89 ? 1.133 0.379 -26.269 1.00 91.94 89 THR A O 1
ATOM 703 N N . VAL A 1 90 ? -0.107 1.558 -24.811 1.00 91.56 90 VAL A N 1
ATOM 704 C CA . VAL A 1 90 ? -0.225 2.794 -25.595 1.00 91.56 90 VAL A CA 1
ATOM 705 C C . VAL A 1 90 ? -0.201 3.969 -24.627 1.00 91.56 90 VAL A C 1
ATOM 707 O O . VAL A 1 90 ? -1.155 4.191 -23.880 1.00 91.56 90 VAL A O 1
ATOM 710 N N . ILE A 1 91 ? 0.878 4.745 -24.635 1.00 87.25 91 ILE A N 1
ATOM 711 C CA . ILE A 1 91 ? 1.007 5.906 -23.751 1.00 87.25 91 ILE A CA 1
ATOM 712 C C . ILE A 1 91 ? 0.005 6.997 -24.186 1.00 87.25 91 ILE A C 1
ATOM 714 O O . ILE A 1 91 ? -0.040 7.308 -25.379 1.00 87.25 91 ILE A O 1
ATOM 718 N N . PRO A 1 92 ? -0.765 7.629 -23.271 1.00 85.50 92 PRO A N 1
ATOM 719 C CA . PRO A 1 92 ? -0.830 7.425 -21.815 1.00 85.50 92 PRO A CA 1
ATOM 720 C C . PRO A 1 92 ? -2.070 6.651 -21.304 1.00 85.50 92 PRO A C 1
ATOM 722 O O . PRO A 1 92 ? -2.316 6.647 -20.101 1.00 85.50 92 PRO A O 1
ATOM 725 N N . TRP A 1 93 ? -2.897 6.042 -22.162 1.00 88.25 93 TRP A N 1
ATOM 726 C CA . TRP A 1 93 ? -4.193 5.448 -21.755 1.00 88.25 93 TRP A CA 1
ATOM 727 C C . TRP A 1 93 ? -4.256 3.917 -21.791 1.00 88.25 93 TRP A C 1
ATOM 729 O O . TRP A 1 93 ? -5.008 3.323 -21.018 1.00 88.25 93 TRP A O 1
ATOM 739 N N . GLY A 1 94 ? -3.498 3.257 -22.665 1.00 91.06 94 GLY A N 1
ATOM 740 C CA . GLY A 1 94 ? -3.440 1.797 -22.725 1.00 91.06 94 GLY A CA 1
ATOM 741 C C . GLY A 1 94 ? -2.502 1.262 -21.651 1.00 91.06 94 GLY A C 1
ATOM 742 O O . GLY A 1 94 ? -1.296 1.404 -21.802 1.00 91.06 94 GLY A O 1
ATOM 743 N N . LEU A 1 95 ? -3.035 0.666 -20.579 1.00 91.62 95 LEU A N 1
ATOM 744 C CA . LEU A 1 95 ? -2.255 0.130 -19.456 1.00 91.62 95 LEU A CA 1
ATOM 745 C C . LEU A 1 95 ? -1.973 -1.368 -19.615 1.00 91.62 95 LEU A C 1
ATOM 747 O O . LEU A 1 95 ? -2.870 -2.148 -19.952 1.00 91.62 95 LEU A O 1
ATOM 751 N N . THR A 1 96 ? -0.755 -1.779 -19.274 1.00 93.75 96 THR A N 1
ATOM 752 C CA . THR A 1 96 ? -0.410 -3.193 -19.057 1.00 93.75 96 THR A CA 1
ATOM 753 C C . THR A 1 96 ? -1.050 -3.717 -17.767 1.00 93.75 96 THR A C 1
ATOM 755 O O . THR A 1 96 ? -1.745 -2.981 -17.057 1.00 93.75 96 THR A O 1
ATOM 758 N N . LEU A 1 97 ? -0.849 -4.997 -17.437 1.00 89.44 97 LEU A N 1
ATOM 759 C CA . LEU A 1 97 ? -1.343 -5.540 -16.168 1.00 89.44 97 LEU A CA 1
ATOM 760 C C . LEU A 1 97 ? -0.701 -4.808 -14.986 1.00 89.44 97 LEU A C 1
ATOM 762 O O . LEU A 1 97 ? -1.379 -4.437 -14.032 1.00 89.44 97 LEU A O 1
ATOM 766 N N . GLU A 1 98 ? 0.586 -4.525 -15.088 1.00 88.06 98 GLU A N 1
ATOM 767 C CA . GLU A 1 98 ? 1.400 -3.868 -14.079 1.00 88.06 98 GLU A CA 1
ATOM 768 C C . GLU A 1 98 ? 0.971 -2.411 -13.903 1.00 88.06 98 GLU A C 1
ATOM 770 O O . GLU A 1 98 ? 0.696 -1.983 -12.779 1.00 88.06 98 GLU A O 1
ATOM 775 N N . GLY A 1 99 ? 0.765 -1.690 -15.011 1.00 90.25 99 GLY A N 1
ATOM 776 C CA . GLY A 1 99 ? 0.175 -0.352 -14.990 1.00 90.25 99 GLY A CA 1
ATOM 777 C C . GLY A 1 99 ? -1.214 -0.331 -14.338 1.00 90.25 99 GLY A C 1
ATOM 778 O O . GLY A 1 99 ? -1.500 0.531 -13.506 1.00 90.25 99 GLY A O 1
ATOM 779 N N . GLN A 1 100 ? -2.070 -1.316 -14.635 1.00 92.69 100 GLN A N 1
ATOM 780 C CA . GLN A 1 100 ? -3.391 -1.439 -14.004 1.00 92.69 100 GLN A CA 1
ATOM 781 C C . GLN A 1 100 ? -3.301 -1.678 -12.495 1.00 92.69 100 GLN A C 1
ATOM 783 O O . GLN A 1 100 ? -4.078 -1.092 -11.736 1.00 92.69 100 GLN A O 1
ATOM 788 N N . TYR A 1 101 ? -2.383 -2.534 -12.042 1.00 89.50 101 TYR A N 1
ATOM 789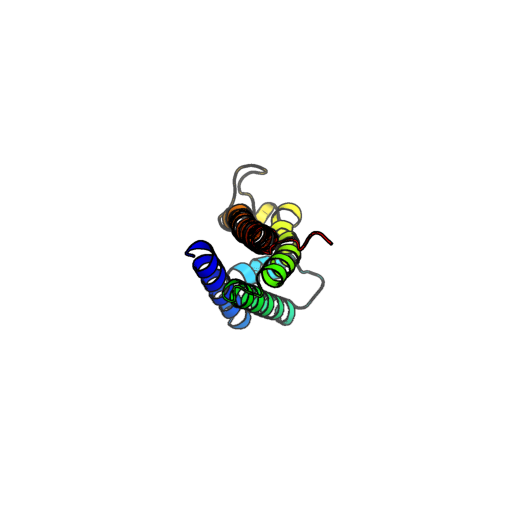 C CA . TYR A 1 101 ? -2.176 -2.775 -10.614 1.00 89.50 101 TYR A CA 1
ATOM 790 C C . TYR A 1 101 ? -1.693 -1.515 -9.894 1.00 89.50 101 TYR A C 1
ATOM 792 O O . TYR A 1 101 ? -2.216 -1.204 -8.824 1.00 89.50 101 TYR A O 1
ATOM 800 N N . ILE A 1 102 ? -0.784 -0.747 -10.501 1.00 91.81 102 ILE A N 1
ATOM 801 C CA . ILE A 1 102 ? -0.321 0.526 -9.936 1.00 91.81 102 ILE A CA 1
ATOM 802 C C . ILE A 1 102 ? -1.478 1.525 -9.832 1.00 91.81 102 ILE A C 1
ATOM 804 O O . ILE A 1 102 ? -1.712 2.089 -8.765 1.00 91.81 102 ILE A O 1
ATOM 808 N N . VAL A 1 103 ? -2.262 1.717 -10.898 1.00 92.75 103 VAL A N 1
ATOM 809 C CA . VAL A 1 103 ? -3.394 2.662 -10.884 1.00 92.75 103 VAL A CA 1
ATOM 810 C C . VAL A 1 103 ? -4.462 2.252 -9.861 1.00 92.75 103 VAL A C 1
ATOM 812 O O . VAL A 1 103 ? -5.056 3.110 -9.202 1.00 92.75 103 VAL A O 1
ATOM 815 N N . LYS A 1 104 ? -4.665 0.949 -9.626 1.00 93.25 104 LYS A N 1
ATOM 816 C CA . LYS A 1 104 ? -5.571 0.453 -8.576 1.00 93.25 104 LYS A CA 1
ATOM 817 C C . LYS A 1 104 ? -5.148 0.851 -7.155 1.00 93.25 104 LYS A C 1
ATOM 819 O O . LYS A 1 104 ? -6.015 0.863 -6.278 1.00 93.25 104 LYS A O 1
ATOM 824 N N . ASN A 1 105 ? -3.901 1.271 -6.910 1.00 94.06 105 ASN A N 1
ATOM 825 C CA . ASN A 1 105 ? -3.490 1.804 -5.602 1.00 94.06 105 ASN A CA 1
ATOM 826 C C . ASN A 1 105 ? -4.289 3.052 -5.190 1.00 94.06 105 ASN A C 1
ATOM 828 O O . ASN A 1 105 ? -4.428 3.318 -3.995 1.00 94.06 105 ASN A O 1
ATOM 832 N N . LEU A 1 106 ? -4.917 3.763 -6.136 1.00 94.00 106 LEU A N 1
ATOM 833 C CA . LEU A 1 106 ? -5.866 4.842 -5.832 1.00 94.00 106 LEU A CA 1
ATOM 834 C C . LEU A 1 106 ? -7.031 4.370 -4.947 1.00 94.00 106 LEU A C 1
ATOM 836 O O . LEU A 1 106 ? -7.477 5.107 -4.068 1.00 94.00 106 LEU A O 1
ATOM 840 N N . VAL A 1 107 ? -7.490 3.124 -5.117 1.00 95.12 107 VAL A N 1
ATOM 841 C CA . VAL A 1 107 ? -8.539 2.528 -4.273 1.00 95.12 107 VAL A CA 1
ATOM 842 C C . VAL A 1 107 ? -8.040 2.344 -2.840 1.00 95.12 107 VAL A C 1
ATOM 844 O O . VAL A 1 107 ? -8.776 2.616 -1.892 1.00 95.12 107 VAL A O 1
ATOM 847 N N . ILE A 1 108 ? -6.779 1.938 -2.667 1.00 93.62 108 ILE A N 1
ATOM 848 C CA . ILE A 1 108 ? -6.148 1.781 -1.350 1.00 93.62 108 ILE A CA 1
ATOM 849 C C . ILE A 1 108 ? -6.023 3.143 -0.659 1.00 93.62 108 ILE A C 1
ATOM 851 O O . ILE A 1 108 ? -6.379 3.264 0.514 1.00 93.62 108 ILE A O 1
ATOM 855 N N . ILE A 1 109 ? -5.587 4.177 -1.386 1.00 93.88 109 ILE A N 1
ATOM 856 C CA . ILE A 1 109 ? -5.526 5.553 -0.872 1.00 93.88 109 ILE A CA 1
ATOM 857 C C . ILE A 1 109 ? -6.921 6.018 -0.441 1.00 93.88 109 ILE A C 1
ATOM 859 O O . ILE A 1 109 ? -7.098 6.479 0.687 1.00 93.88 109 ILE A O 1
ATOM 863 N N . GLY A 1 110 ? -7.930 5.851 -1.300 1.00 94.06 110 GLY A N 1
ATOM 864 C CA . GLY A 1 110 ? -9.312 6.214 -0.985 1.00 94.06 110 GLY A CA 1
ATOM 865 C C . GLY A 1 110 ? -9.829 5.499 0.265 1.00 94.06 110 GLY A C 1
ATOM 866 O O . GLY 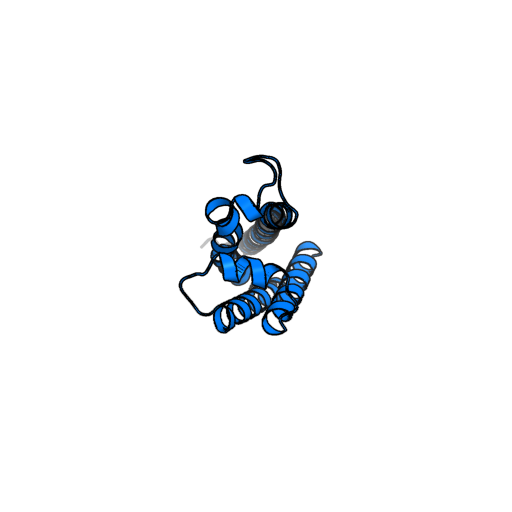A 1 110 ? -10.391 6.126 1.164 1.00 94.06 110 GLY A O 1
ATOM 867 N N . ALA A 1 111 ? -9.570 4.197 0.381 1.00 93.19 111 ALA A N 1
ATOM 868 C CA . ALA A 1 111 ? -9.962 3.424 1.549 1.00 93.19 111 ALA A CA 1
ATOM 869 C C . ALA A 1 111 ? -9.230 3.882 2.826 1.00 93.19 111 ALA A C 1
ATOM 871 O O . ALA A 1 111 ? -9.861 4.003 3.877 1.00 93.19 111 ALA A O 1
ATOM 872 N N . ALA A 1 112 ? -7.938 4.211 2.744 1.00 92.25 112 ALA A N 1
ATOM 873 C CA . ALA A 1 112 ? -7.172 4.770 3.856 1.00 92.25 112 ALA A CA 1
ATOM 874 C C . ALA A 1 112 ? -7.732 6.123 4.329 1.00 92.25 112 ALA A C 1
ATOM 876 O O . ALA A 1 112 ? -7.876 6.335 5.536 1.00 92.25 112 ALA A O 1
ATOM 877 N N . LEU A 1 113 ? -8.123 7.004 3.401 1.00 92.06 113 LEU A N 1
ATOM 878 C CA . LEU A 1 113 ? -8.759 8.289 3.712 1.00 92.06 113 LEU A CA 1
ATOM 879 C C . LEU A 1 113 ? -10.118 8.106 4.404 1.00 92.06 113 LEU A C 1
ATOM 881 O O . LEU A 1 113 ? -10.380 8.758 5.415 1.00 92.06 113 LEU A O 1
ATOM 885 N N . VAL A 1 114 ? -10.957 7.182 3.924 1.00 92.62 114 VAL A N 1
ATOM 886 C CA . VAL A 1 114 ? -12.257 6.846 4.544 1.00 92.62 114 VAL A CA 1
ATOM 887 C C . VAL A 1 114 ? -12.081 6.265 5.951 1.00 92.62 114 VAL A C 1
ATOM 889 O O . VAL A 1 114 ? -12.813 6.599 6.888 1.00 92.62 114 VAL A O 1
ATOM 892 N N . ILE A 1 115 ? -11.088 5.39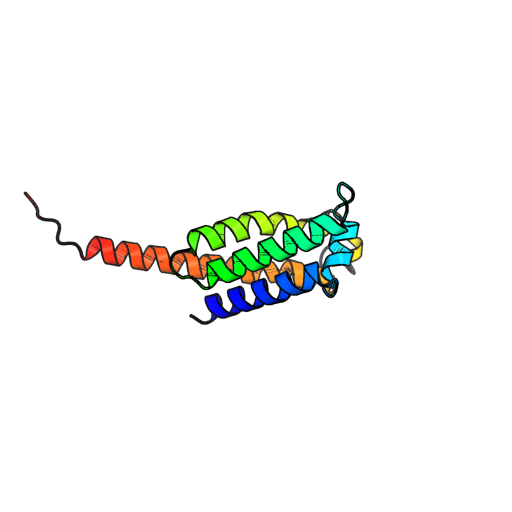4 6.134 1.00 89.25 115 ILE A N 1
ATOM 893 C CA . ILE A 1 115 ? -10.757 4.846 7.451 1.00 89.25 115 ILE A CA 1
ATOM 894 C C . ILE A 1 115 ? -10.259 5.970 8.380 1.00 89.25 115 ILE A C 1
ATOM 896 O O . ILE A 1 115 ? -10.653 6.021 9.549 1.00 89.25 115 ILE A O 1
ATOM 900 N N . GLY A 1 116 ? -9.426 6.881 7.868 1.00 86.25 116 GLY A N 1
ATOM 901 C CA . GLY A 1 116 ? -8.896 8.029 8.602 1.00 86.25 116 GLY A CA 1
ATOM 902 C C . GLY A 1 116 ? -9.974 9.024 9.040 1.00 86.25 116 GLY A C 1
ATOM 903 O O . GLY A 1 116 ? -9.982 9.440 10.200 1.00 86.25 116 GLY A O 1
ATOM 904 N N . SER A 1 117 ? -10.929 9.352 8.165 1.00 85.56 117 SER A N 1
ATOM 905 C CA . SER A 1 117 ? -12.018 10.293 8.472 1.00 85.56 117 SER A CA 1
ATOM 906 C C . SER A 1 117 ? -12.923 9.789 9.602 1.00 85.56 117 SER A C 1
ATOM 908 O O . SER A 1 117 ? -13.297 10.550 10.494 1.00 85.56 117 SER A O 1
ATOM 910 N N . THR A 1 118 ? -13.180 8.479 9.647 1.00 79.00 118 THR A N 1
ATOM 911 C CA . THR A 1 118 ? -13.994 7.840 10.695 1.00 79.00 118 THR A CA 1
ATOM 912 C C . THR A 1 118 ? -13.395 8.020 12.102 1.00 79.00 118 THR A C 1
ATOM 914 O O . THR A 1 118 ? -14.124 8.099 13.096 1.00 79.00 118 THR A O 1
ATOM 917 N N . ILE A 1 119 ? -12.064 8.091 12.216 1.00 74.88 119 ILE A N 1
ATOM 918 C CA . ILE A 1 119 ? -11.371 8.279 13.501 1.00 74.88 119 ILE A CA 1
ATOM 919 C C . ILE A 1 119 ? -11.579 9.699 14.026 1.00 74.88 119 ILE A C 1
ATOM 921 O O . ILE A 1 119 ? -11.821 9.880 15.221 1.00 74.88 119 ILE A O 1
ATOM 925 N N . GLU A 1 120 ? -11.514 10.695 13.144 1.00 71.06 120 GLU A N 1
ATOM 926 C CA . GLU A 1 120 ? -11.713 12.097 13.513 1.00 71.06 120 GLU A CA 1
ATOM 927 C C . GLU A 1 120 ? -13.148 12.346 13.999 1.00 71.06 120 GLU A C 1
ATOM 929 O O . GLU A 1 120 ? -13.346 12.980 15.037 1.00 71.06 120 GLU A O 1
ATOM 934 N N . THR A 1 121 ? -14.152 11.745 13.350 1.00 72.81 121 THR A N 1
ATOM 935 C CA . THR A 1 121 ? -15.552 11.825 13.797 1.00 72.81 121 THR A CA 1
ATOM 936 C C . THR A 1 121 ? -15.745 11.238 15.198 1.00 72.81 121 THR A C 1
ATOM 938 O O . THR A 1 121 ? -16.344 11.883 16.059 1.00 72.81 121 THR A O 1
ATOM 941 N N . LYS A 1 122 ? -15.192 10.047 15.479 1.00 71.12 122 LYS A N 1
ATOM 942 C CA . LYS A 1 122 ? -15.274 9.437 16.822 1.00 71.12 122 LYS A CA 1
ATOM 943 C C . LYS A 1 122 ? -14.583 10.282 17.892 1.00 71.12 122 LYS A C 1
ATOM 945 O O . LYS A 1 122 ? -15.087 10.376 19.010 1.00 71.12 122 LYS A O 1
ATOM 950 N N . ARG A 1 123 ? -13.443 10.900 17.563 1.00 73.69 123 ARG A N 1
ATOM 951 C CA . ARG A 1 123 ? -12.722 11.793 18.479 1.00 73.69 123 ARG A CA 1
ATOM 952 C C . ARG A 1 123 ? -13.562 13.022 18.827 1.00 73.69 123 ARG A C 1
ATOM 954 O O . ARG A 1 123 ? -13.704 13.318 20.008 1.00 73.69 123 ARG A O 1
ATOM 961 N N . ARG A 1 124 ? -14.157 13.685 17.828 1.00 70.19 124 ARG A N 1
ATOM 962 C CA . ARG A 1 124 ? -15.017 14.867 18.030 1.00 70.19 124 ARG A CA 1
ATOM 963 C C . ARG A 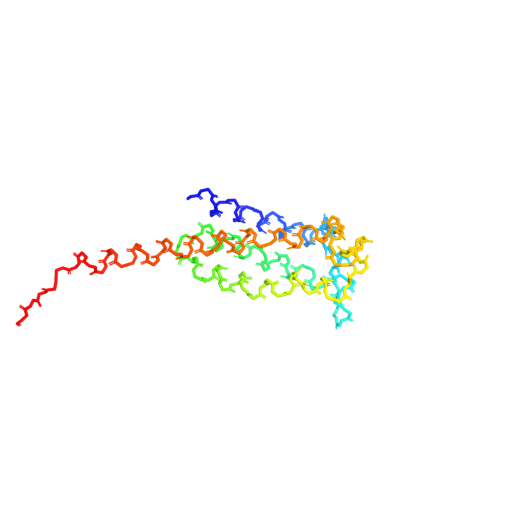1 124 ? -16.233 14.568 18.903 1.00 70.19 124 ARG A C 1
ATOM 965 O O . ARG A 1 124 ? -16.490 15.316 19.841 1.00 70.19 124 ARG A O 1
ATOM 972 N N . LEU A 1 125 ? -16.921 13.452 18.650 1.00 76.94 125 LEU A N 1
ATOM 973 C CA . LEU A 1 125 ? -18.063 13.019 19.465 1.00 76.94 125 LEU A CA 1
ATOM 974 C C . LEU A 1 125 ? -17.659 12.766 20.925 1.00 76.94 125 LEU A C 1
ATOM 976 O O . LEU A 1 125 ? -18.360 13.188 21.840 1.00 76.94 125 LEU A O 1
ATOM 980 N N . LYS A 1 126 ? -16.496 12.139 21.156 1.00 75.12 126 LYS A N 1
ATOM 981 C CA . LYS A 1 126 ? -15.972 11.925 22.512 1.00 75.12 126 LYS A CA 1
ATOM 982 C C . LYS A 1 126 ? -15.641 13.243 23.219 1.00 75.12 126 LYS A C 1
ATOM 984 O O . LYS A 1 126 ? -15.887 13.349 24.411 1.00 75.12 126 LYS A O 1
ATOM 989 N N . THR A 1 127 ? -15.101 14.236 22.508 1.00 74.62 127 THR A N 1
ATOM 990 C CA . THR A 1 127 ? -14.789 15.559 23.075 1.00 74.62 127 THR A CA 1
ATOM 991 C C . THR A 1 127 ? -16.047 16.356 23.431 1.00 74.62 127 THR A C 1
ATOM 993 O O . THR A 1 127 ? -16.069 16.988 24.479 1.00 74.62 127 THR A O 1
ATOM 996 N N . GLN A 1 128 ? -17.103 16.305 22.610 1.00 72.44 128 GLN A N 1
ATOM 997 C CA . GLN A 1 128 ? -18.369 17.005 22.885 1.00 72.44 128 GLN A CA 1
ATOM 998 C C . GLN A 1 128 ? -19.185 16.382 24.028 1.00 72.44 128 GLN A C 1
ATOM 1000 O O . GLN A 1 128 ? -19.953 17.084 24.676 1.00 72.44 128 GLN A O 1
ATOM 1005 N N . ALA A 1 129 ? -19.017 15.085 24.294 1.00 72.19 129 ALA A N 1
ATOM 1006 C CA . ALA A 1 129 ? -19.702 14.390 25.384 1.00 72.19 129 ALA A CA 1
ATOM 1007 C C . ALA A 1 129 ? -19.116 14.679 26.783 1.00 72.19 129 ALA A C 1
ATOM 1009 O O . ALA A 1 129 ? -19.664 14.207 27.777 1.00 72.19 129 ALA A O 1
ATOM 1010 N N . ILE A 1 130 ? -18.007 15.424 26.885 1.00 68.88 130 ILE A N 1
ATOM 1011 C CA . ILE A 1 130 ? -17.428 15.833 28.171 1.00 68.88 130 ILE A CA 1
ATOM 1012 C C . ILE A 1 130 ? -18.180 17.089 28.640 1.00 68.88 130 ILE A C 1
ATOM 1014 O O . ILE A 1 130 ? -18.089 18.113 27.958 1.00 68.88 130 ILE A O 1
ATOM 1018 N N . PRO A 1 131 ? -18.918 17.057 29.768 1.00 67.00 131 PRO A N 1
ATOM 1019 C CA . PRO A 1 131 ? -19.600 18.242 30.269 1.00 67.00 131 PRO A CA 1
ATOM 1020 C C . PRO A 1 131 ? -18.553 19.302 30.612 1.00 67.00 131 PRO A C 1
ATOM 1022 O O . PRO A 1 131 ? -17.711 19.110 31.488 1.00 67.00 131 PRO A O 1
ATOM 1025 N N . VAL A 1 132 ? -18.589 20.421 29.889 1.00 69.00 132 VAL A N 1
ATOM 1026 C CA . VAL A 1 132 ? -17.778 21.593 30.213 1.00 69.00 132 VAL A CA 1
ATOM 1027 C C . VAL A 1 132 ? -18.345 22.163 31.507 1.00 69.00 132 VAL A C 1
ATOM 1029 O O . VAL A 1 132 ? -19.406 22.788 31.497 1.00 69.00 132 VAL A O 1
ATOM 1032 N N . VAL A 1 133 ? -17.667 21.913 32.627 1.00 66.31 133 VAL A N 1
ATOM 1033 C CA . VAL A 1 133 ? -17.946 22.612 33.883 1.00 66.31 133 VAL A CA 1
ATOM 1034 C C . VAL A 1 133 ? -17.627 24.082 33.629 1.00 66.31 133 VAL A C 1
ATOM 1036 O O . VAL A 1 133 ? -16.462 24.465 33.535 1.00 66.31 133 VAL A O 1
ATOM 1039 N N . LYS A 1 134 ? -18.669 24.890 33.417 1.00 51.75 134 LYS A N 1
ATOM 1040 C CA . LYS A 1 134 ? -18.553 26.347 33.417 1.00 51.75 134 LYS A CA 1
ATOM 1041 C C . LYS A 1 134 ? -18.298 26.766 34.865 1.00 51.75 134 LYS A C 1
ATOM 1043 O O . LYS A 1 134 ? -19.172 26.555 35.704 1.00 51.75 134 LYS A O 1
ATOM 1048 N N . VAL A 1 135 ? -17.088 27.257 35.127 1.00 61.62 135 VAL A N 1
ATOM 1049 C CA . VAL A 1 135 ? -16.704 27.945 36.372 1.00 61.62 135 VAL A CA 1
ATOM 1050 C C . VAL A 1 135 ? -17.245 29.366 36.331 1.00 61.62 135 VAL A C 1
ATOM 1052 O O . VAL A 1 135 ? -17.203 29.957 35.226 1.00 61.62 135 VAL A O 1
#